Protein AF-A0A6M4CAQ2-F1 (afdb_monomer)

Secondary structure (DSSP, 8-state):
-HHHHHHTT--HHHHHHHHHHTT-BPPPPP---TTSPPHHHHHHHHHHHHTT--HHHHHHHTT--HHHHHHHHHHTT-TTT--HHHHHHHHHHHTS-SS-SB-

Mean predicted aligned error: 6.83 Å

Nearest PDB structures (foldseek):
  1pdn-assembly1_C  TM=7.098E-01  e=1.375E+00  Drosophila melanogaster
  5z4z-assembly1_A  TM=4.941E-01  e=5.042E-01  unclassified
  3qp6-assembly1_A-2  TM=3.871E-01  e=3.923E-01  Chromobacterium violaceum
  3tgn-assembly1_B  TM=3.703E-01  e=4.448E-01  Streptococcus pneumoniae D39
  5yhz-assembly1_A-2  TM=4.255E-01  e=2.134E+00  Lactococcus lactis subsp. lactis Il1403

Structure (mmCIF, N/CA/C/O backbone):
data_AF-A0A6M4CAQ2-F1
#
_entry.id   AF-A0A6M4CAQ2-F1
#
loop_
_atom_site.group_PDB
_atom_site.id
_atom_site.type_symbol
_atom_site.label_atom_id
_atom_site.label_alt_id
_atom_site.label_comp_id
_atom_site.label_asym_id
_atom_site.label_entity_id
_atom_site.label_seq_id
_atom_site.pdbx_PDB_ins_code
_atom_site.Cartn_x
_atom_site.Cartn_y
_atom_site.Cartn_z
_atom_site.occupancy
_atom_site.B_iso_or_equiv
_atom_site.auth_seq_id
_atom_site.auth_comp_id
_atom_site.auth_asym_id
_atom_site.auth_atom_id
_atom_site.pdbx_PDB_model_num
ATOM 1 N N . MET A 1 1 ? 22.770 -2.659 -25.067 1.00 75.19 1 MET A N 1
ATOM 2 C CA . MET A 1 1 ? 22.697 -2.332 -26.510 1.00 75.19 1 MET A CA 1
ATOM 3 C C . MET A 1 1 ? 23.783 -2.995 -27.344 1.00 75.19 1 MET A C 1
ATOM 5 O O . MET A 1 1 ? 23.432 -3.593 -28.347 1.00 75.19 1 MET A O 1
ATOM 9 N N . ALA A 1 2 ? 25.057 -2.981 -26.930 1.00 79.50 2 ALA A N 1
ATOM 10 C CA . ALA A 1 2 ? 26.152 -3.589 -27.703 1.00 79.50 2 ALA A CA 1
ATOM 11 C C . ALA A 1 2 ? 25.982 -5.094 -28.008 1.00 79.50 2 ALA A C 1
ATOM 13 O O . ALA A 1 2 ? 26.361 -5.537 -29.084 1.00 79.50 2 ALA A O 1
ATOM 14 N N . PHE A 1 3 ? 25.379 -5.867 -27.096 1.00 88.44 3 PHE A N 1
ATOM 15 C CA . PHE A 1 3 ? 25.149 -7.302 -27.302 1.00 88.44 3 PHE A CA 1
ATOM 16 C C . PHE A 1 3 ? 24.098 -7.575 -28.393 1.00 88.44 3 PHE A C 1
ATOM 18 O O . PHE A 1 3 ? 24.388 -8.269 -29.357 1.00 88.44 3 PHE A O 1
ATOM 25 N N . ILE A 1 4 ? 22.927 -6.928 -28.304 1.00 87.25 4 ILE A N 1
ATOM 26 C CA . ILE A 1 4 ? 21.865 -7.004 -29.327 1.00 87.25 4 ILE A CA 1
ATOM 27 C C . ILE A 1 4 ? 22.399 -6.539 -30.684 1.00 87.25 4 ILE A C 1
ATOM 29 O O . ILE A 1 4 ? 22.179 -7.193 -31.693 1.00 87.25 4 ILE A O 1
ATOM 33 N N . ALA A 1 5 ? 23.136 -5.425 -30.693 1.00 90.50 5 ALA A N 1
ATOM 34 C CA . ALA A 1 5 ? 23.744 -4.854 -31.890 1.00 90.50 5 ALA A CA 1
ATOM 35 C C . ALA A 1 5 ? 24.709 -5.839 -32.576 1.00 90.50 5 ALA A C 1
ATOM 37 O O . ALA A 1 5 ? 24.694 -5.969 -33.799 1.00 90.50 5 ALA A O 1
ATOM 38 N N . LYS A 1 6 ? 25.498 -6.579 -31.786 1.00 92.12 6 LYS A N 1
ATOM 39 C CA . LYS A 1 6 ? 26.391 -7.633 -32.277 1.00 92.12 6 LYS A CA 1
ATOM 40 C C . LYS A 1 6 ? 25.614 -8.809 -32.879 1.00 92.12 6 LYS A C 1
ATOM 42 O O . LYS A 1 6 ? 25.963 -9.227 -33.978 1.00 92.12 6 LYS A O 1
ATOM 47 N N . ASP A 1 7 ? 24.558 -9.280 -32.216 1.00 95.69 7 ASP A N 1
ATOM 48 C CA . AS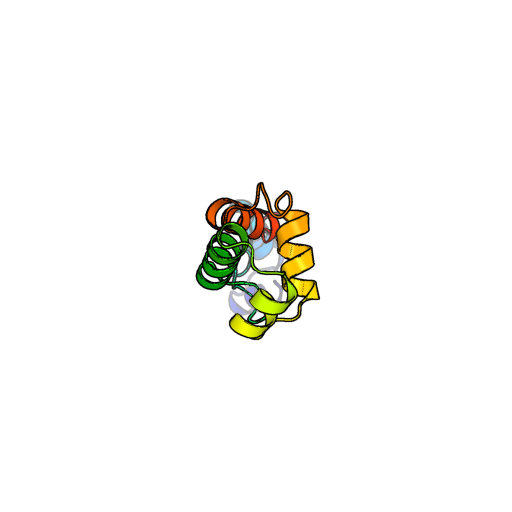P A 1 7 ? 23.725 -10.393 -32.703 1.00 95.69 7 ASP A CA 1
ATOM 49 C C . ASP A 1 7 ? 23.024 -10.071 -34.029 1.0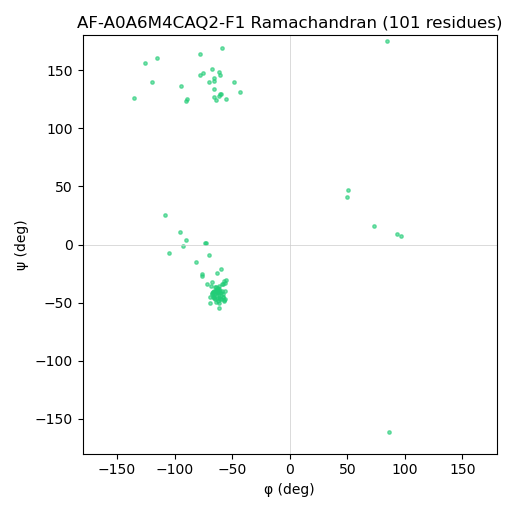0 95.69 7 ASP A C 1
ATOM 51 O O . ASP A 1 7 ? 22.953 -10.918 -34.916 1.00 95.69 7 ASP A O 1
ATOM 55 N N . ILE A 1 8 ? 22.546 -8.834 -34.205 1.00 93.50 8 ILE A N 1
ATOM 56 C CA . ILE A 1 8 ? 21.877 -8.402 -35.445 1.00 93.50 8 ILE A CA 1
ATOM 57 C C . ILE A 1 8 ? 22.842 -7.808 -36.487 1.00 93.50 8 ILE A C 1
ATOM 59 O O . ILE A 1 8 ? 22.394 -7.305 -37.518 1.00 93.50 8 ILE A O 1
ATOM 63 N N . MET A 1 9 ? 24.153 -7.819 -36.214 1.00 92.88 9 MET A N 1
ATOM 64 C CA . MET A 1 9 ? 25.203 -7.220 -37.049 1.00 92.88 9 MET A CA 1
ATOM 65 C C . MET A 1 9 ? 24.922 -5.758 -37.448 1.00 92.88 9 MET A C 1
ATOM 67 O O . MET A 1 9 ? 25.055 -5.365 -38.610 1.00 92.88 9 MET A O 1
ATOM 71 N N . LYS A 1 10 ? 24.520 -4.925 -36.482 1.00 92.88 10 LYS A N 1
ATOM 72 C CA . LYS A 1 10 ? 24.308 -3.481 -36.674 1.00 92.88 10 LYS A CA 1
ATOM 73 C C . LYS A 1 10 ? 25.116 -2.661 -35.668 1.00 92.88 10 LYS A C 1
ATOM 75 O O . LYS A 1 10 ? 25.430 -3.153 -34.587 1.00 92.88 10 LYS A O 1
ATOM 80 N N . PRO A 1 11 ? 25.437 -1.392 -35.973 1.00 93.06 11 PRO A N 1
ATOM 81 C CA . PRO A 1 11 ? 26.019 -0.489 -34.989 1.00 93.06 11 PRO A CA 1
ATOM 82 C C . PRO A 1 11 ? 25.078 -0.276 -33.786 1.00 93.06 11 PRO A C 1
ATOM 84 O O . PRO A 1 11 ? 23.861 -0.182 -33.971 1.00 93.06 11 PRO A O 1
ATOM 87 N N . PRO A 1 12 ? 25.604 -0.107 -32.558 1.00 90.94 12 PRO A N 1
ATOM 88 C CA . PRO A 1 12 ? 24.787 0.155 -31.368 1.00 90.94 12 PRO A CA 1
ATOM 89 C C . PRO A 1 12 ? 23.890 1.395 -31.485 1.00 90.94 12 PRO A C 1
ATOM 91 O O . PRO A 1 12 ? 22.795 1.405 -30.927 1.00 90.94 12 PRO A O 1
ATOM 94 N N . ALA A 1 13 ? 24.328 2.410 -32.239 1.00 91.19 13 ALA A N 1
ATOM 95 C CA . ALA A 1 13 ? 23.555 3.623 -32.505 1.00 91.19 13 ALA A CA 1
ATOM 96 C C . ALA A 1 13 ? 22.249 3.330 -33.261 1.00 91.19 13 ALA A C 1
ATOM 98 O O . ALA A 1 13 ? 21.216 3.902 -32.939 1.00 91.19 13 ALA A O 1
ATOM 99 N N . THR A 1 14 ? 22.262 2.384 -34.206 1.00 92.62 14 THR A N 1
ATOM 100 C CA . THR A 1 14 ? 21.059 1.986 -34.953 1.00 92.62 14 THR A CA 1
ATOM 101 C C . THR A 1 14 ? 20.017 1.355 -34.034 1.00 92.62 14 THR A C 1
ATOM 103 O O . THR A 1 14 ? 18.834 1.653 -34.159 1.00 92.62 14 THR A O 1
ATOM 106 N N . VAL A 1 15 ? 20.451 0.525 -33.078 1.00 90.06 15 VAL A N 1
ATOM 107 C CA . VAL A 1 15 ? 19.556 -0.068 -32.071 1.00 90.06 15 VAL A CA 1
ATOM 108 C C . VAL A 1 15 ? 18.967 1.015 -31.169 1.00 90.06 15 VAL A C 1
ATOM 110 O O . VAL A 1 15 ? 17.773 0.990 -30.892 1.00 90.06 15 VAL A O 1
ATOM 113 N N . TYR A 1 16 ? 19.787 1.980 -30.744 1.00 88.62 16 TYR A N 1
ATOM 114 C CA . TYR A 1 16 ? 19.334 3.099 -29.920 1.00 88.62 16 TYR A CA 1
ATOM 115 C C . TYR A 1 16 ? 18.273 3.942 -30.641 1.00 88.62 16 TYR A C 1
ATOM 117 O O . TYR A 1 16 ? 17.166 4.075 -30.130 1.00 88.62 16 TYR A O 1
ATOM 125 N N . SER A 1 17 ? 18.561 4.430 -31.853 1.00 89.12 17 SER A N 1
ATOM 126 C CA . SER A 1 17 ? 17.620 5.257 -32.622 1.00 89.12 17 SER A CA 1
ATOM 127 C C . SER A 1 17 ? 16.324 4.519 -32.956 1.00 89.12 17 SER A C 1
ATOM 129 O O . SER A 1 17 ? 15.255 5.119 -32.944 1.00 89.12 17 SER A O 1
ATOM 131 N N . PHE A 1 18 ? 16.401 3.212 -33.228 1.00 90.75 18 PHE A N 1
ATOM 132 C CA . PHE A 1 18 ? 15.218 2.390 -33.474 1.00 90.75 18 PHE A CA 1
ATOM 133 C C . PHE A 1 18 ? 14.333 2.277 -32.227 1.00 90.75 18 PHE A C 1
ATOM 135 O O . PHE A 1 18 ? 13.123 2.472 -32.307 1.00 90.75 18 PHE A O 1
ATOM 142 N N . LEU A 1 19 ? 14.931 2.001 -31.063 1.00 88.94 19 LEU A N 1
ATOM 143 C CA . LEU A 1 19 ? 14.190 1.960 -29.805 1.00 88.94 19 LEU A CA 1
ATOM 144 C C . LEU A 1 19 ? 13.597 3.332 -29.478 1.00 88.94 19 LEU A C 1
ATOM 146 O O . LEU A 1 19 ? 12.448 3.396 -29.062 1.00 88.94 19 LEU A O 1
ATOM 150 N N . GLU A 1 20 ? 14.338 4.421 -29.695 1.00 86.94 20 GLU A N 1
ATOM 151 C CA . GLU A 1 20 ? 13.879 5.785 -29.402 1.00 86.94 20 GLU A CA 1
ATOM 152 C C . GLU A 1 20 ? 12.670 6.158 -30.248 1.00 86.94 20 GLU A C 1
ATOM 154 O O . GLU A 1 20 ? 11.655 6.612 -29.720 1.00 86.94 20 GLU A O 1
ATOM 159 N N . TYR A 1 21 ? 12.741 5.855 -31.543 1.00 89.19 21 TYR A N 1
ATOM 160 C CA . TYR A 1 21 ? 11.644 6.058 -32.479 1.00 89.19 21 TYR A CA 1
ATOM 161 C C . TYR A 1 21 ? 10.370 5.299 -32.071 1.00 89.19 21 TYR A C 1
ATOM 163 O O . TYR A 1 21 ? 9.262 5.796 -32.265 1.00 89.19 21 TYR A O 1
ATOM 171 N N . HIS A 1 22 ? 10.516 4.121 -31.457 1.00 87.75 22 HIS A N 1
ATOM 172 C CA . HIS A 1 22 ? 9.401 3.283 -31.008 1.00 87.75 22 HIS A CA 1
ATOM 173 C C . HIS A 1 22 ? 9.008 3.467 -29.529 1.00 87.75 22 HIS A C 1
ATOM 175 O O . HIS A 1 22 ? 8.180 2.710 -29.023 1.00 87.75 22 HIS A O 1
ATOM 181 N N . GLY A 1 23 ? 9.531 4.488 -28.840 1.00 82.44 23 GLY A N 1
ATOM 182 C CA . GLY A 1 23 ? 9.123 4.839 -27.470 1.00 82.44 23 GLY A CA 1
ATOM 183 C C . GLY A 1 23 ? 9.962 4.215 -26.346 1.00 82.44 23 GLY A C 1
ATOM 184 O O . GLY A 1 23 ? 9.626 4.364 -25.171 1.00 82.44 23 GLY A O 1
ATOM 185 N N . GLY A 1 24 ? 11.073 3.568 -26.688 1.00 86.06 24 GLY A N 1
ATOM 186 C CA . GLY A 1 24 ? 12.073 3.050 -25.762 1.00 86.06 24 GLY A CA 1
ATOM 187 C C . GLY A 1 24 ? 11.783 1.657 -25.225 1.00 86.06 24 GLY A C 1
ATOM 188 O O . GLY A 1 24 ? 11.040 0.869 -25.807 1.00 86.06 24 GLY A O 1
ATOM 189 N N . ILE A 1 25 ? 12.436 1.327 -24.113 1.00 83.69 25 ILE A N 1
ATOM 190 C CA . ILE A 1 25 ? 12.289 0.030 -23.458 1.00 83.69 25 ILE A CA 1
ATOM 191 C C . ILE A 1 25 ? 11.154 0.122 -22.444 1.00 83.69 25 ILE A C 1
ATOM 193 O O . ILE A 1 25 ? 11.181 0.950 -21.521 1.00 83.69 25 ILE A O 1
ATOM 197 N N . GLU A 1 26 ? 10.169 -0.760 -22.600 1.00 77.06 26 GLU A N 1
ATOM 198 C CA . GLU A 1 26 ? 9.095 -0.905 -21.627 1.00 77.06 26 GLU A CA 1
ATOM 199 C C . GLU A 1 26 ? 9.666 -1.312 -20.254 1.00 77.06 26 GLU A C 1
ATOM 201 O O . GLU A 1 26 ? 10.460 -2.252 -20.161 1.00 77.06 26 GLU A O 1
ATOM 206 N N . PRO A 1 27 ? 9.301 -0.611 -19.164 1.00 76.56 27 PRO A N 1
ATOM 207 C CA . PRO A 1 27 ? 9.689 -1.014 -17.821 1.00 76.56 27 PRO A CA 1
ATOM 208 C C . PRO A 1 27 ? 9.137 -2.397 -17.463 1.00 76.56 27 PRO A C 1
ATOM 210 O O . PRO A 1 27 ? 8.015 -2.729 -17.836 1.00 76.56 27 PRO A O 1
ATOM 213 N N . ASP A 1 28 ? 9.868 -3.146 -16.635 1.00 76.75 28 ASP A N 1
ATOM 214 C CA . ASP A 1 28 ? 9.408 -4.445 -16.135 1.00 76.75 28 ASP A CA 1
ATOM 215 C C . ASP A 1 28 ? 7.973 -4.407 -15.585 1.00 76.75 28 ASP A C 1
ATOM 217 O O . ASP A 1 28 ? 7.570 -3.484 -14.857 1.00 76.75 28 ASP A O 1
ATOM 221 N N . ILE A 1 29 ? 7.223 -5.475 -15.883 1.00 77.12 29 ILE A N 1
ATOM 222 C CA . ILE A 1 29 ? 5.856 -5.668 -15.396 1.00 77.12 29 ILE A CA 1
ATOM 223 C C . ILE A 1 29 ? 5.856 -5.583 -13.869 1.00 77.12 29 ILE A C 1
ATOM 225 O O . ILE A 1 29 ? 6.561 -6.312 -13.165 1.00 77.12 29 ILE A O 1
ATOM 229 N N . ARG A 1 30 ? 5.018 -4.691 -13.341 1.00 75.69 30 ARG A N 1
ATOM 230 C CA . ARG A 1 30 ? 4.939 -4.422 -11.904 1.00 75.69 30 ARG A CA 1
ATOM 231 C C . ARG A 1 30 ? 4.431 -5.649 -11.158 1.00 75.69 30 ARG A C 1
ATOM 233 O O . ARG A 1 30 ? 3.343 -6.147 -11.434 1.00 75.69 30 ARG A O 1
ATOM 240 N N . ARG A 1 31 ? 5.179 -6.072 -10.140 1.00 81.62 31 ARG A N 1
ATOM 241 C CA . ARG A 1 31 ? 4.770 -7.126 -9.205 1.00 81.62 31 ARG A CA 1
ATOM 242 C C . ARG A 1 31 ? 4.727 -6.572 -7.788 1.00 81.62 31 ARG A C 1
ATOM 244 O O . ARG A 1 31 ? 5.590 -5.786 -7.397 1.00 81.62 31 ARG A O 1
ATOM 251 N N . ARG A 1 32 ? 3.714 -6.976 -7.019 1.00 80.88 32 ARG A N 1
ATOM 252 C CA . ARG A 1 32 ? 3.661 -6.676 -5.582 1.00 80.88 32 ARG A CA 1
ATOM 253 C C . ARG A 1 32 ? 4.783 -7.400 -4.866 1.00 80.88 32 ARG A C 1
ATOM 255 O O . ARG A 1 32 ? 5.092 -8.543 -5.200 1.00 80.88 32 ARG A O 1
ATOM 262 N N . LYS A 1 33 ? 5.358 -6.756 -3.853 1.00 83.81 33 LYS A N 1
ATOM 263 C CA . LYS A 1 33 ? 6.273 -7.451 -2.94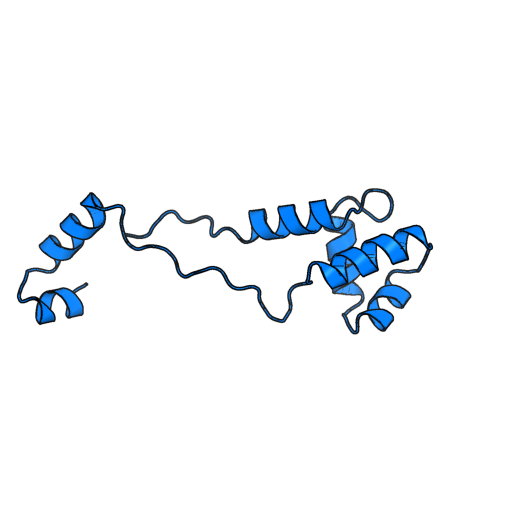9 1.00 83.81 33 LYS A CA 1
ATOM 264 C C . LYS A 1 33 ? 5.462 -8.328 -1.999 1.00 83.81 33 LYS A C 1
ATOM 266 O O . LYS A 1 33 ? 4.375 -7.942 -1.582 1.00 83.81 33 LYS A O 1
ATOM 271 N N . ALA A 1 34 ? 6.019 -9.464 -1.586 1.00 82.81 34 ALA A N 1
ATOM 272 C CA . ALA A 1 34 ? 5.387 -10.348 -0.597 1.00 82.81 34 ALA A CA 1
ATOM 273 C C . ALA A 1 34 ? 5.135 -9.659 0.766 1.00 82.81 34 ALA A C 1
ATOM 275 O O . ALA A 1 34 ? 4.290 -10.072 1.561 1.00 82.81 34 ALA A O 1
ATOM 276 N N . THR A 1 35 ? 5.870 -8.582 1.042 1.00 85.06 35 THR A N 1
ATOM 277 C CA . THR A 1 35 ? 5.727 -7.760 2.246 1.00 85.06 35 THR A CA 1
ATOM 278 C C . THR A 1 35 ? 4.594 -6.738 2.166 1.00 85.06 35 THR A C 1
ATOM 280 O O . THR A 1 35 ? 4.244 -6.162 3.195 1.00 85.06 35 THR A O 1
ATOM 283 N N . ASP A 1 36 ? 4.056 -6.470 0.973 1.00 89.00 36 ASP A N 1
ATOM 284 C CA . ASP A 1 36 ? 2.993 -5.485 0.795 1.00 89.00 36 ASP A CA 1
ATOM 285 C C . ASP A 1 36 ? 1.648 -6.061 1.235 1.00 89.00 36 ASP A C 1
ATOM 287 O O . ASP A 1 36 ? 1.363 -7.242 1.036 1.00 89.00 36 ASP A O 1
ATOM 291 N N . LEU A 1 37 ? 0.799 -5.198 1.798 1.00 92.56 37 LEU A N 1
ATOM 292 C CA . LEU A 1 37 ? -0.574 -5.572 2.113 1.00 92.56 37 LEU A CA 1
ATOM 293 C C . LEU A 1 37 ? -1.352 -5.843 0.820 1.00 92.56 37 LEU A C 1
ATOM 295 O O . LEU A 1 37 ? -1.315 -5.067 -0.145 1.00 92.56 37 LEU A O 1
ATOM 299 N N . THR A 1 38 ? -2.081 -6.945 0.827 1.00 92.81 38 THR A N 1
ATOM 300 C CA . THR A 1 38 ? -3.051 -7.334 -0.193 1.00 92.81 38 THR A CA 1
ATOM 301 C C . THR A 1 38 ? -4.357 -6.558 -0.025 1.00 92.81 38 THR A C 1
ATOM 303 O O . THR A 1 38 ? -4.624 -5.971 1.028 1.00 92.81 38 THR A O 1
ATOM 306 N N . LEU A 1 39 ? -5.200 -6.565 -1.061 1.00 93.31 39 LEU A N 1
ATOM 307 C CA . LEU A 1 39 ? -6.541 -5.986 -0.972 1.00 93.31 39 LEU A CA 1
ATOM 308 C C . LEU A 1 39 ? -7.357 -6.640 0.154 1.00 93.31 39 LEU A C 1
ATOM 310 O O . LEU A 1 39 ? -7.988 -5.938 0.938 1.00 93.31 39 LEU A O 1
ATOM 314 N N . GLN A 1 40 ? -7.276 -7.965 0.283 1.00 94.44 40 GLN A N 1
ATOM 315 C CA . GLN A 1 40 ? -7.985 -8.718 1.317 1.00 94.44 40 GLN A CA 1
ATOM 316 C C . GLN A 1 40 ? -7.547 -8.303 2.728 1.00 94.44 40 GLN A C 1
ATOM 318 O O . GLN A 1 40 ? -8.383 -8.039 3.589 1.00 94.44 40 GLN A O 1
ATOM 323 N N . GLU A 1 41 ? -6.239 -8.162 2.965 1.00 95.06 41 GLU A N 1
ATOM 324 C CA . GLU A 1 41 ? -5.730 -7.658 4.245 1.00 95.06 41 GLU A CA 1
ATOM 325 C C . GLU A 1 41 ? -6.209 -6.223 4.513 1.00 95.06 41 GLU A C 1
ATOM 327 O O . GLU A 1 41 ? -6.606 -5.904 5.635 1.00 95.06 41 GLU A O 1
ATOM 332 N N . ARG A 1 42 ? -6.239 -5.356 3.490 1.00 95.94 42 ARG A N 1
ATOM 333 C CA . ARG A 1 42 ? -6.772 -3.989 3.615 1.00 95.94 42 ARG A CA 1
ATOM 334 C C . ARG A 1 42 ? -8.262 -3.971 3.951 1.00 95.94 42 ARG A C 1
ATOM 336 O O . ARG A 1 42 ? -8.681 -3.121 4.738 1.00 95.94 42 ARG A O 1
ATOM 343 N N . GLU A 1 43 ? -9.056 -4.876 3.388 1.00 96.75 43 GLU A N 1
ATOM 344 C CA . GLU A 1 43 ? -10.477 -5.027 3.718 1.00 96.75 43 GLU A CA 1
ATOM 345 C C . GLU A 1 43 ? -10.684 -5.503 5.151 1.00 96.75 43 GLU A C 1
ATOM 347 O O . GLU A 1 43 ? -11.502 -4.923 5.868 1.00 96.75 43 GLU A O 1
ATOM 352 N N . CYS A 1 44 ? -9.898 -6.482 5.604 1.00 96.81 44 CYS A N 1
ATOM 353 C CA . CYS A 1 44 ? -9.905 -6.913 6.998 1.00 96.81 44 CYS A CA 1
ATOM 354 C C . CYS A 1 44 ? -9.581 -5.753 7.946 1.00 96.81 44 CYS A C 1
ATOM 356 O O . CYS A 1 44 ? -10.311 -5.550 8.914 1.00 96.81 44 CYS A O 1
ATOM 358 N N . ILE A 1 45 ? -8.561 -4.937 7.640 1.00 96.12 45 ILE A N 1
ATOM 359 C CA . ILE A 1 45 ? -8.259 -3.719 8.413 1.00 96.12 45 ILE A CA 1
ATOM 360 C C . ILE A 1 45 ? -9.482 -2.795 8.440 1.00 96.12 45 ILE A C 1
ATOM 362 O O . ILE A 1 45 ? -9.876 -2.337 9.507 1.00 96.12 45 ILE A O 1
ATOM 366 N N . SER A 1 46 ? -10.115 -2.545 7.290 1.00 96.19 46 SER A N 1
ATOM 367 C CA . SER A 1 46 ? -11.276 -1.652 7.205 1.00 96.19 46 SER A CA 1
ATOM 368 C C . SER A 1 46 ? -12.443 -2.133 8.066 1.00 96.19 46 SER A C 1
ATOM 370 O O . SER A 1 46 ? -13.021 -1.336 8.799 1.00 96.19 46 SER A O 1
ATOM 372 N N . ARG A 1 47 ? -12.786 -3.424 8.002 1.00 96.44 47 ARG A N 1
ATOM 373 C CA . ARG A 1 47 ? -13.874 -4.004 8.804 1.00 96.44 47 ARG A CA 1
ATOM 374 C C . ARG A 1 47 ? -13.535 -3.997 10.289 1.00 96.44 47 ARG A C 1
ATOM 376 O O . ARG A 1 47 ? -14.380 -3.655 11.108 1.00 96.44 47 ARG A O 1
ATOM 383 N N . ALA A 1 48 ? -12.293 -4.321 10.633 1.00 96.00 48 ALA A N 1
ATOM 384 C CA . ALA A 1 48 ? -11.862 -4.376 12.018 1.00 96.00 48 ALA A CA 1
ATOM 385 C C . ALA A 1 48 ? -11.817 -2.990 12.681 1.00 96.00 48 ALA A C 1
ATOM 387 O O . ALA A 1 48 ? -12.180 -2.860 13.847 1.00 96.00 48 ALA A O 1
ATOM 388 N N . LEU A 1 49 ? -11.449 -1.944 11.933 1.00 95.69 49 LEU A N 1
ATOM 389 C CA . LEU A 1 49 ? -11.537 -0.561 12.408 1.00 95.69 49 LEU A CA 1
ATOM 390 C C . LEU A 1 49 ? -12.985 -0.145 12.688 1.00 95.69 49 LEU A C 1
ATOM 392 O O . LEU A 1 49 ? -13.246 0.477 13.714 1.00 95.69 49 LEU A O 1
ATOM 396 N N . VAL A 1 50 ? -13.92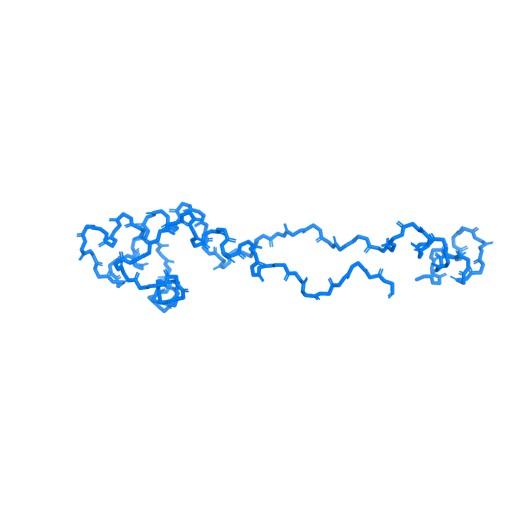8 -0.520 11.816 1.00 95.00 50 VAL A N 1
ATOM 397 C CA . VAL A 1 50 ? -15.366 -0.274 12.037 1.00 95.00 50 VAL A CA 1
ATOM 398 C C . VAL A 1 50 ? -15.877 -1.043 13.258 1.00 95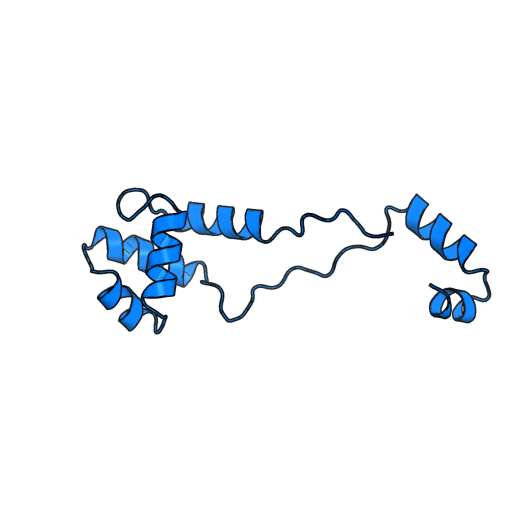.00 50 VAL A C 1
ATOM 400 O O . VAL A 1 50 ? -16.670 -0.510 14.024 1.00 95.00 50 VAL A O 1
ATOM 403 N N . ALA A 1 51 ? -15.372 -2.255 13.488 1.00 94.75 51 ALA A N 1
ATOM 404 C CA . ALA A 1 51 ? -15.671 -3.050 14.677 1.00 94.75 51 ALA A CA 1
ATOM 405 C C . ALA A 1 51 ? -14.999 -2.530 15.970 1.00 94.75 51 ALA A C 1
ATOM 407 O O . ALA A 1 51 ? -15.131 -3.158 17.016 1.00 94.75 51 ALA A O 1
ATOM 408 N N . GLY A 1 52 ? -14.251 -1.420 15.920 1.00 94.69 52 GLY A N 1
ATOM 409 C CA . GLY A 1 52 ? -13.594 -0.830 17.091 1.00 94.69 52 GLY A CA 1
ATOM 410 C C . GLY A 1 52 ? -12.372 -1.605 17.598 1.00 94.69 52 GLY A C 1
ATOM 411 O O . GLY A 1 52 ? -11.917 -1.381 18.720 1.00 94.69 52 GLY A O 1
ATOM 412 N N . LEU A 1 53 ? -11.812 -2.517 16.797 1.00 95.62 53 LEU A N 1
ATOM 413 C CA . LEU A 1 53 ? -10.630 -3.287 17.184 1.00 95.62 53 LEU A CA 1
ATOM 414 C C . LEU A 1 53 ? -9.379 -2.400 17.223 1.00 95.62 53 LEU A C 1
ATOM 416 O O . LEU A 1 53 ? -9.124 -1.584 16.336 1.00 95.62 53 LEU A O 1
ATOM 420 N N . SER A 1 54 ? -8.536 -2.614 18.237 1.00 95.44 54 SER A N 1
ATOM 421 C CA . SER A 1 54 ? -7.241 -1.932 18.324 1.00 95.44 54 SER A CA 1
ATOM 422 C C . SER A 1 54 ? -6.289 -2.388 17.213 1.00 95.44 54 SER A C 1
ATOM 424 O O . SER A 1 54 ? -6.292 -3.551 16.811 1.00 95.44 54 SER A O 1
ATOM 426 N N . LEU A 1 55 ? -5.372 -1.514 16.784 1.00 94.75 55 LEU A N 1
ATOM 427 C CA . LEU A 1 55 ? -4.374 -1.837 15.750 1.00 94.75 55 LEU A CA 1
ATOM 428 C C . LEU A 1 55 ? -3.534 -3.087 16.087 1.00 94.75 55 LEU A C 1
ATOM 430 O O . LEU A 1 55 ? -3.131 -3.819 15.187 1.00 94.75 55 LEU A O 1
ATOM 434 N N . ARG A 1 56 ? -3.299 -3.355 17.382 1.00 96.25 56 ARG A N 1
ATOM 435 C CA . ARG A 1 56 ? -2.598 -4.559 17.863 1.00 96.25 56 ARG A CA 1
ATOM 436 C C . ARG A 1 56 ? -3.437 -5.832 17.720 1.00 96.25 56 ARG A C 1
ATOM 438 O O . ARG A 1 56 ? -2.880 -6.901 17.494 1.00 96.25 56 ARG A O 1
ATOM 445 N N . ALA A 1 57 ? -4.757 -5.743 17.870 1.00 96.31 57 ALA A N 1
ATOM 446 C CA . ALA A 1 57 ? -5.644 -6.881 17.641 1.00 96.31 57 ALA A CA 1
ATOM 447 C C . ALA A 1 57 ? -5.688 -7.235 16.148 1.00 96.31 57 ALA A C 1
ATOM 449 O O . ALA A 1 57 ? -5.492 -8.393 15.784 1.00 96.31 57 ALA A O 1
ATOM 450 N N . ILE A 1 58 ? -5.816 -6.221 15.287 1.00 96.12 58 ILE A N 1
ATOM 451 C CA . ILE A 1 58 ? -5.808 -6.394 13.827 1.00 96.12 58 ILE A CA 1
ATOM 452 C C . ILE A 1 58 ? -4.477 -7.004 13.361 1.00 96.12 58 ILE A C 1
ATOM 454 O O . ILE A 1 58 ? -4.452 -7.893 12.513 1.00 96.12 58 ILE A O 1
ATOM 458 N N . SER A 1 59 ? -3.354 -6.577 13.947 1.00 95.88 59 SER A N 1
ATOM 459 C CA . SER A 1 59 ? -2.032 -7.076 13.558 1.00 95.88 59 SER A CA 1
ATOM 460 C C . SER A 1 59 ? -1.846 -8.557 13.865 1.00 95.88 59 SER A C 1
ATOM 462 O O . SER A 1 59 ? -1.244 -9.270 13.067 1.00 95.88 59 SER A O 1
ATOM 464 N N . ARG A 1 60 ? -2.407 -9.028 14.986 1.00 96.12 60 ARG A N 1
ATOM 465 C CA . ARG A 1 60 ? -2.422 -10.454 15.337 1.00 96.12 60 ARG A CA 1
ATOM 466 C C . ARG A 1 60 ? -3.305 -11.258 14.385 1.00 96.12 60 ARG A C 1
ATOM 468 O O . ARG A 1 60 ? -2.878 -12.310 13.941 1.00 96.12 60 ARG A O 1
ATOM 475 N N . GLN A 1 61 ? -4.485 -10.747 14.021 1.00 94.75 61 GLN A 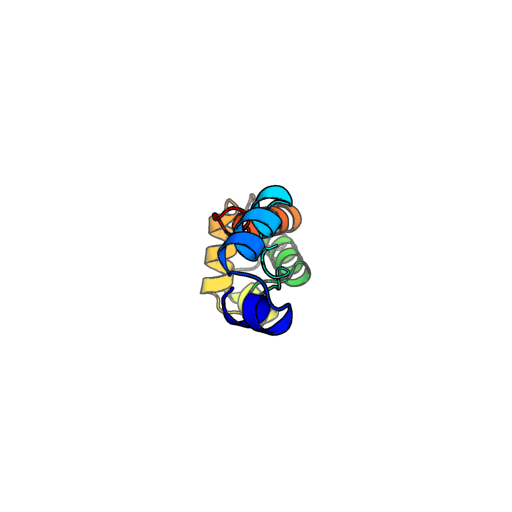N 1
ATOM 476 C CA . GLN A 1 61 ? -5.381 -11.428 13.074 1.00 94.75 61 GLN A CA 1
ATOM 477 C C . GLN A 1 61 ? -4.752 -11.609 11.688 1.00 94.75 61 GLN A C 1
ATOM 479 O O . GLN A 1 61 ? -4.948 -12.638 11.052 1.00 94.75 61 GLN A O 1
ATOM 484 N N . LEU A 1 62 ? -3.991 -10.617 11.223 1.00 93.56 62 LEU A N 1
ATOM 485 C CA . LEU A 1 62 ? -3.365 -10.638 9.899 1.00 93.56 62 LEU A CA 1
ATOM 486 C C . LEU A 1 62 ? -1.943 -11.211 9.897 1.00 93.56 62 LEU A C 1
ATOM 488 O O . LEU A 1 62 ? -1.318 -11.251 8.843 1.00 93.56 62 LEU A O 1
ATOM 492 N N . ASN A 1 63 ? -1.403 -11.612 11.054 1.00 94.25 63 ASN A N 1
ATOM 493 C CA . ASN A 1 63 ? 0.006 -11.994 11.206 1.00 94.25 63 ASN A CA 1
ATOM 494 C C . ASN A 1 63 ? 0.978 -10.958 10.606 1.00 94.25 63 ASN A C 1
ATOM 496 O O . ASN A 1 63 ? 1.984 -11.287 9.976 1.00 94.25 63 ASN A O 1
ATOM 500 N N . ARG A 1 64 ? 0.678 -9.668 10.803 1.00 94.50 64 ARG A N 1
ATOM 501 C CA . ARG A 1 64 ? 1.513 -8.543 10.357 1.00 94.50 64 ARG A CA 1
ATOM 502 C C . ARG A 1 64 ? 2.043 -7.760 11.546 1.00 94.50 64 ARG A C 1
ATOM 504 O O . ARG A 1 64 ? 1.500 -7.812 12.646 1.00 94.50 64 ARG A O 1
ATOM 511 N N . SER A 1 65 ? 3.103 -6.981 11.329 1.00 94.81 65 SER A N 1
ATOM 512 C CA . SER A 1 65 ? 3.623 -6.125 12.397 1.00 94.81 65 SER A CA 1
ATOM 513 C C . SER A 1 65 ? 2.599 -5.030 12.759 1.00 94.81 65 SER A C 1
ATOM 515 O O . SER A 1 65 ? 1.997 -4.436 11.854 1.00 94.81 65 SER A O 1
ATOM 517 N N . PRO A 1 66 ? 2.429 -4.677 14.050 1.00 95.56 66 PRO A N 1
ATOM 518 C CA . PRO A 1 66 ? 1.571 -3.560 14.452 1.00 95.56 66 PRO A CA 1
ATOM 519 C C . PRO A 1 66 ? 1.970 -2.242 13.775 1.00 95.56 66 PRO A C 1
ATOM 521 O O . PRO A 1 66 ? 1.121 -1.416 13.440 1.00 95.56 66 PRO A O 1
ATOM 524 N N . SER A 1 67 ? 3.272 -2.062 13.524 1.00 95.81 67 SER A N 1
ATOM 525 C CA . SER A 1 67 ? 3.800 -0.880 12.844 1.00 95.81 67 SER A CA 1
ATOM 526 C C . SER A 1 67 ? 3.379 -0.807 11.374 1.00 95.81 67 SER A C 1
ATOM 528 O O . SER A 1 67 ? 3.156 0.289 10.866 1.00 95.81 67 SER A O 1
ATOM 530 N N . THR A 1 68 ? 3.213 -1.950 10.701 1.00 95.19 68 THR A N 1
ATOM 531 C CA . THR A 1 68 ? 2.722 -2.019 9.318 1.00 95.19 68 THR A CA 1
ATOM 532 C C . THR A 1 68 ? 1.296 -1.491 9.252 1.00 95.19 68 THR A C 1
ATOM 534 O O . THR A 1 68 ? 1.011 -0.600 8.456 1.00 95.19 68 THR A O 1
ATOM 537 N N . ILE A 1 69 ? 0.427 -1.981 10.140 1.00 95.69 69 ILE A N 1
ATOM 538 C CA . ILE A 1 69 ? -0.980 -1.570 10.174 1.00 95.69 69 ILE A CA 1
ATOM 539 C C . ILE A 1 69 ? -1.109 -0.104 10.585 1.00 95.69 69 ILE A C 1
ATOM 541 O O . ILE A 1 69 ? -1.813 0.651 9.925 1.00 95.69 69 ILE A O 1
ATOM 545 N N . SER A 1 70 ? -0.382 0.331 11.617 1.00 96.19 70 SER A N 1
ATOM 546 C CA . SER A 1 70 ? -0.397 1.733 12.051 1.00 96.19 70 SER A CA 1
ATOM 547 C C . SER A 1 70 ? 0.007 2.692 10.927 1.00 96.19 70 SER A C 1
ATOM 549 O O . SER A 1 70 ? -0.713 3.649 10.633 1.00 96.19 70 SER A O 1
ATOM 551 N N . ARG A 1 71 ? 1.113 2.401 10.226 1.00 95.62 71 ARG A N 1
ATOM 552 C CA . ARG A 1 71 ? 1.558 3.216 9.087 1.00 95.62 71 ARG A CA 1
ATOM 553 C C . ARG A 1 71 ? 0.553 3.186 7.937 1.00 95.62 71 ARG A C 1
ATOM 555 O O . ARG A 1 71 ? 0.352 4.216 7.303 1.00 95.62 71 ARG A O 1
ATOM 562 N N . GLU A 1 72 ? -0.065 2.043 7.651 1.00 95.56 72 GLU A N 1
ATOM 563 C CA . GLU A 1 72 ? -1.090 1.938 6.606 1.00 95.56 72 GLU A CA 1
ATOM 564 C C . GLU A 1 72 ? -2.309 2.807 6.928 1.00 95.56 72 GLU A C 1
ATOM 566 O O . GLU A 1 72 ? -2.742 3.601 6.094 1.00 95.56 72 GLU A O 1
ATOM 571 N N . VAL A 1 73 ? -2.830 2.714 8.152 1.00 95.50 73 VAL A N 1
ATOM 572 C CA . VAL A 1 73 ? -4.004 3.481 8.584 1.00 95.50 73 VAL A CA 1
ATOM 573 C C . VAL A 1 73 ? -3.694 4.977 8.614 1.00 95.50 73 VAL A C 1
ATOM 575 O O . VAL A 1 73 ? -4.450 5.772 8.062 1.00 95.50 73 VAL A O 1
ATOM 578 N N . SER A 1 74 ? -2.549 5.367 9.180 1.00 95.31 74 SER A N 1
ATOM 579 C CA . SER A 1 74 ? -2.101 6.764 9.234 1.00 95.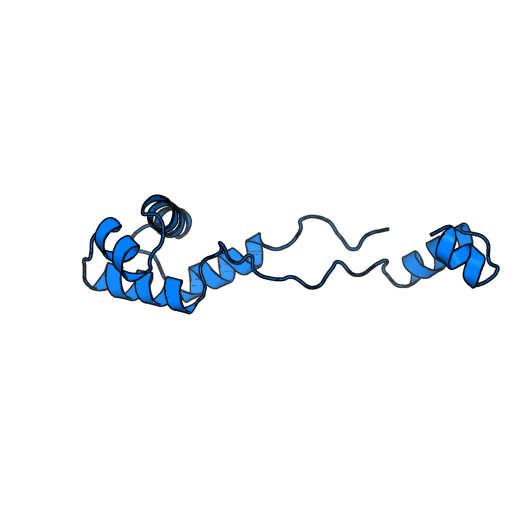31 74 SER A CA 1
ATOM 580 C C . SER A 1 74 ? -1.936 7.377 7.837 1.00 95.31 74 SER A C 1
ATOM 582 O O . SER A 1 74 ? -2.472 8.453 7.571 1.00 95.31 74 SER A O 1
ATOM 584 N N . ARG A 1 75 ? -1.283 6.672 6.900 1.00 94.25 75 ARG A N 1
ATOM 585 C CA . ARG A 1 75 ? -1.084 7.156 5.519 1.00 94.25 75 ARG A CA 1
ATOM 586 C C . ARG A 1 75 ? -2.382 7.347 4.736 1.00 94.25 75 ARG A C 1
ATOM 588 O O . ARG A 1 75 ? -2.377 8.106 3.771 1.00 94.25 75 ARG A O 1
ATOM 595 N N . ASN A 1 76 ? -3.448 6.645 5.112 1.00 95.00 76 ASN A N 1
ATOM 596 C CA . ASN A 1 76 ? -4.729 6.637 4.408 1.00 95.00 76 ASN A CA 1
ATOM 597 C C . ASN A 1 76 ? -5.831 7.397 5.175 1.00 95.00 76 ASN A C 1
ATOM 599 O O . ASN A 1 76 ? -7.015 7.125 4.993 1.00 95.00 76 ASN A O 1
ATOM 603 N N . GLY A 1 77 ? -5.449 8.361 6.021 1.00 91.56 77 GLY A N 1
ATOM 604 C CA . GLY A 1 77 ? -6.382 9.303 6.653 1.00 91.56 77 GLY A CA 1
ATOM 605 C C . GLY A 1 77 ? -6.840 8.937 8.068 1.00 91.56 77 GLY A C 1
ATOM 606 O O . GLY A 1 77 ? -7.704 9.622 8.614 1.00 91.56 77 GLY A O 1
ATOM 607 N N . GLY A 1 78 ? -6.258 7.904 8.681 1.00 93.81 78 GLY A N 1
ATOM 608 C CA . GLY A 1 78 ? -6.567 7.482 10.047 1.00 93.81 78 GLY A CA 1
ATOM 609 C C . GLY A 1 78 ? -7.781 6.554 10.147 1.00 93.81 78 GLY A C 1
ATOM 610 O O . GLY A 1 78 ? -8.467 6.291 9.163 1.00 93.81 78 GLY A O 1
ATOM 611 N N . ALA A 1 79 ? -8.057 6.059 11.358 1.00 91.44 79 ALA A N 1
ATOM 612 C CA . ALA A 1 79 ? -9.052 5.009 11.599 1.00 91.44 79 ALA A CA 1
ATOM 613 C C . ALA A 1 79 ? -10.460 5.354 11.077 1.00 91.44 79 ALA A C 1
ATOM 615 O O . ALA A 1 79 ? -11.115 4.504 10.484 1.00 91.44 79 ALA A O 1
ATOM 616 N N . HIS A 1 80 ? -10.898 6.607 11.234 1.00 91.31 80 HIS A N 1
ATOM 617 C CA . HIS A 1 80 ? -12.243 7.044 10.838 1.00 91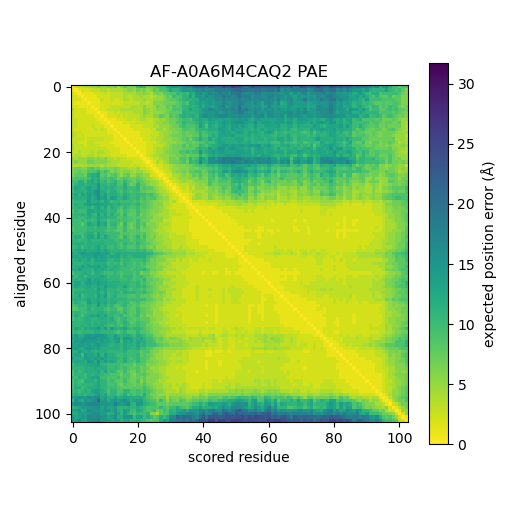.31 80 HIS A CA 1
ATOM 618 C C . HIS A 1 80 ? -12.423 7.243 9.326 1.00 91.31 80 HIS A C 1
ATOM 620 O O . HIS A 1 80 ? -13.538 7.135 8.821 1.00 91.31 80 HIS A O 1
ATOM 626 N N . LYS A 1 81 ? -11.345 7.553 8.594 1.00 93.56 81 LYS A N 1
ATOM 627 C CA . LYS A 1 81 ? -11.395 7.825 7.144 1.00 93.56 81 LYS A CA 1
ATOM 628 C C . LYS A 1 81 ? -10.857 6.671 6.302 1.00 93.56 81 LYS A C 1
ATOM 630 O O . LYS A 1 81 ? -10.967 6.710 5.078 1.00 93.56 81 LYS A O 1
ATOM 635 N N . TYR A 1 82 ? -10.287 5.652 6.941 1.00 95.50 82 TYR A N 1
ATOM 636 C CA . TYR A 1 82 ? -9.687 4.521 6.257 1.00 95.50 82 TYR A CA 1
ATOM 637 C C . TYR A 1 82 ? -10.720 3.758 5.421 1.00 95.50 82 TYR A C 1
ATOM 639 O O . TYR A 1 82 ? -11.762 3.337 5.922 1.00 95.50 82 TYR A O 1
ATOM 647 N N . ARG A 1 83 ? -10.407 3.545 4.139 1.00 95.94 83 ARG A N 1
ATOM 648 C CA . ARG A 1 83 ? -11.192 2.723 3.210 1.00 95.94 83 ARG A CA 1
ATOM 649 C C . ARG A 1 83 ? -10.251 1.831 2.414 1.00 95.94 83 ARG A C 1
ATOM 651 O O . ARG A 1 83 ? -9.333 2.336 1.768 1.00 95.94 83 ARG A O 1
ATOM 658 N N . ALA A 1 84 ? -10.509 0.523 2.423 1.00 95.25 84 ALA A N 1
ATOM 659 C CA . ALA A 1 84 ? -9.641 -0.472 1.788 1.00 95.25 84 ALA A CA 1
ATOM 660 C C . ALA A 1 84 ? -9.400 -0.191 0.297 1.00 95.25 84 ALA A C 1
ATOM 662 O O . ALA A 1 84 ? -8.255 -0.163 -0.149 1.00 95.25 84 ALA A O 1
ATOM 663 N N . TYR A 1 85 ? -10.470 0.101 -0.448 1.00 94.94 85 TYR A N 1
ATOM 664 C CA . TYR A 1 85 ? -10.396 0.401 -1.877 1.00 94.94 85 TYR A CA 1
ATOM 665 C C . TYR A 1 85 ? -9.539 1.640 -2.182 1.00 94.94 85 TYR A C 1
ATOM 667 O O . TYR A 1 85 ? -8.699 1.614 -3.078 1.00 94.94 85 TYR A O 1
ATOM 675 N N . LEU A 1 86 ? -9.696 2.721 -1.409 1.00 95.06 86 LEU A N 1
ATOM 676 C CA . LEU A 1 86 ? -8.897 3.934 -1.604 1.00 95.06 86 LEU A CA 1
ATOM 677 C C . LEU A 1 86 ? -7.424 3.690 -1.262 1.00 95.06 86 LEU A C 1
ATOM 679 O O . LEU A 1 86 ? -6.546 4.119 -2.009 1.00 95.06 86 LEU A O 1
ATOM 683 N N . ALA A 1 87 ? -7.151 2.965 -0.175 1.00 94.44 87 ALA A N 1
ATOM 684 C CA . ALA A 1 87 ? -5.793 2.590 0.212 1.00 94.44 87 ALA A CA 1
ATOM 685 C C . ALA A 1 87 ? -5.099 1.756 -0.879 1.00 94.44 87 ALA A C 1
ATOM 687 O O . ALA A 1 87 ? -3.944 2.012 -1.218 1.00 94.44 87 ALA A O 1
ATOM 688 N N . GLU A 1 88 ? -5.822 0.811 -1.481 1.00 94.06 88 GLU A N 1
ATOM 689 C CA . GLU A 1 88 ? -5.351 -0.005 -2.600 1.00 94.06 88 GLU A CA 1
ATOM 690 C C . GLU A 1 88 ? -5.007 0.847 -3.833 1.00 94.06 88 GLU A C 1
ATOM 692 O O . GLU A 1 88 ? -3.906 0.747 -4.377 1.00 94.06 88 GLU A O 1
ATOM 697 N N . GLN A 1 89 ? -5.914 1.735 -4.248 1.00 92.25 89 GLN A N 1
ATOM 698 C CA . GLN A 1 89 ? -5.694 2.626 -5.392 1.00 92.25 89 GLN A CA 1
ATOM 699 C C . GLN A 1 89 ? -4.494 3.554 -5.170 1.00 92.25 89 GLN A C 1
ATOM 701 O O . GLN A 1 89 ? -3.663 3.749 -6.062 1.00 92.25 89 GLN A O 1
ATOM 706 N N . LEU A 1 90 ? -4.350 4.097 -3.959 1.00 92.00 90 LEU A N 1
ATOM 707 C CA . LEU A 1 90 ? -3.203 4.922 -3.589 1.00 92.00 90 LEU A CA 1
ATOM 708 C C . LEU A 1 90 ? -1.901 4.118 -3.585 1.00 92.00 90 LEU A C 1
ATOM 710 O O . LEU A 1 90 ? -0.881 4.631 -4.050 1.00 92.00 90 LEU A O 1
ATOM 714 N N . ALA A 1 91 ? -1.919 2.872 -3.106 1.00 90.50 91 ALA A N 1
ATOM 715 C CA . ALA A 1 91 ? -0.762 1.986 -3.152 1.00 90.50 91 ALA A CA 1
ATOM 716 C C . ALA A 1 91 ? -0.337 1.706 -4.601 1.00 90.50 91 ALA A C 1
ATOM 718 O O . ALA A 1 91 ? 0.836 1.869 -4.931 1.00 90.50 91 ALA A O 1
ATOM 719 N N . LEU A 1 92 ? -1.284 1.398 -5.493 1.00 87.81 92 LEU A N 1
ATOM 720 C CA . LEU A 1 92 ? -1.018 1.194 -6.921 1.00 87.81 92 LEU A CA 1
ATOM 721 C C . LEU A 1 92 ? -0.485 2.461 -7.605 1.00 87.81 92 LEU A C 1
ATOM 723 O O . LEU A 1 92 ? 0.432 2.387 -8.425 1.00 87.81 92 LEU A O 1
ATOM 727 N N . LYS A 1 93 ? -1.012 3.638 -7.248 1.00 88.25 93 LYS A N 1
ATOM 728 C CA . LYS A 1 93 ? -0.529 4.925 -7.768 1.00 88.25 93 LYS A CA 1
ATOM 729 C C . LYS A 1 93 ? 0.896 5.231 -7.298 1.00 88.25 93 LYS A C 1
ATOM 731 O O . LYS A 1 93 ? 1.696 5.703 -8.099 1.00 88.25 93 LYS A O 1
ATOM 736 N N . LYS A 1 94 ? 1.222 4.944 -6.034 1.00 85.25 94 LYS A N 1
ATOM 737 C CA . LYS A 1 94 ? 2.558 5.155 -5.442 1.00 85.25 94 LYS A CA 1
ATOM 738 C C . LYS A 1 94 ? 3.582 4.106 -5.871 1.00 85.25 94 LYS A C 1
ATOM 740 O O . LYS A 1 94 ? 4.769 4.400 -5.894 1.00 85.25 94 LYS A O 1
ATOM 745 N N . ALA A 1 95 ? 3.135 2.909 -6.242 1.00 83.19 95 ALA A N 1
ATOM 746 C CA . ALA A 1 95 ? 3.989 1.867 -6.804 1.00 83.19 95 ALA A CA 1
ATOM 747 C C . ALA A 1 95 ? 4.493 2.205 -8.220 1.00 83.19 95 ALA A C 1
ATOM 749 O O . ALA A 1 95 ? 5.348 1.497 -8.754 1.00 83.19 95 ALA A O 1
ATOM 750 N N . LYS A 1 96 ? 3.980 3.272 -8.852 1.00 78.44 96 LYS A N 1
ATOM 751 C CA . LYS A 1 96 ? 4.491 3.747 -10.138 1.00 78.44 96 LYS A CA 1
ATOM 752 C C . LYS A 1 96 ? 5.935 4.219 -9.969 1.00 78.44 96 LYS A C 1
ATOM 754 O O . LYS A 1 96 ? 6.219 5.099 -9.160 1.00 78.44 96 LYS A O 1
ATOM 759 N N . ARG A 1 97 ? 6.844 3.653 -10.769 1.00 73.50 97 ARG A N 1
ATOM 760 C CA . ARG A 1 97 ? 8.209 4.172 -10.892 1.00 73.50 97 ARG A CA 1
ATOM 761 C C . ARG A 1 97 ? 8.115 5.617 -11.408 1.00 73.50 97 ARG A C 1
ATOM 763 O O . ARG A 1 97 ? 7.450 5.831 -12.417 1.00 73.50 97 ARG A O 1
ATOM 770 N N . PRO A 1 98 ? 8.782 6.590 -10.770 1.00 73.69 98 PRO A N 1
ATOM 771 C CA . PRO A 1 98 ? 8.764 7.985 -11.212 1.00 73.69 98 PRO A CA 1
ATOM 772 C C . PRO A 1 98 ? 9.603 8.242 -12.476 1.00 73.69 98 PRO A C 1
ATOM 774 O O . PRO A 1 98 ? 9.702 9.381 -12.910 1.00 73.69 98 PRO A O 1
ATOM 777 N N . LYS A 1 99 ? 10.230 7.209 -13.060 1.00 67.94 99 LYS A N 1
ATOM 778 C CA . LYS A 1 99 ? 11.008 7.324 -14.299 1.00 67.94 99 LYS A CA 1
ATOM 779 C C . LYS A 1 99 ? 10.126 6.963 -15.492 1.00 67.94 99 LYS A C 1
ATOM 781 O O . LYS A 1 99 ? 9.394 5.975 -15.418 1.00 67.94 99 LYS A O 1
ATOM 786 N N . SER A 1 100 ? 10.225 7.751 -16.556 1.00 66.88 100 SER A N 1
ATOM 787 C CA . SER A 1 100 ? 9.656 7.466 -17.874 1.00 66.88 100 SER A CA 1
ATOM 788 C C . SER A 1 100 ? 10.203 6.157 -18.463 1.00 66.88 100 SER A C 1
ATOM 790 O O . SER A 1 100 ? 11.150 5.575 -17.921 1.00 66.88 100 SER A O 1
ATOM 792 N N . PHE A 1 101 ? 9.583 5.697 -19.558 1.00 65.25 101 PHE A N 1
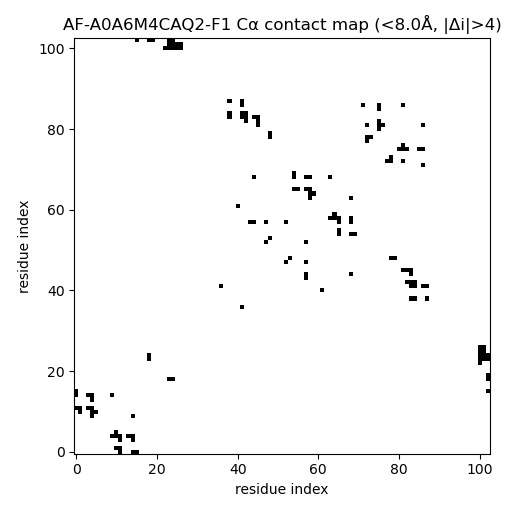ATOM 793 C CA . PHE A 1 101 ? 10.137 4.663 -20.439 1.00 65.25 101 PHE A CA 1
ATOM 794 C C . PHE A 1 101 ? 11.622 4.950 -20.679 1.00 65.25 101 PHE A C 1
ATOM 796 O O . PHE A 1 101 ? 12.004 6.106 -20.877 1.00 65.25 101 PHE A O 1
ATOM 803 N N . ILE A 1 102 ? 12.459 3.926 -20.512 1.00 63.50 102 ILE A N 1
ATOM 804 C CA . ILE A 1 102 ? 13.908 4.109 -20.470 1.00 63.50 102 ILE A CA 1
ATOM 805 C C . ILE A 1 102 ? 14.452 3.997 -21.890 1.00 63.50 102 ILE A C 1
ATOM 807 O O . ILE A 1 102 ? 14.274 2.963 -22.538 1.00 63.50 102 ILE A O 1
ATOM 811 N N . LEU A 1 103 ? 15.172 5.042 -22.290 1.00 58.00 103 LEU A N 1
ATOM 812 C CA . LEU A 1 103 ? 16.384 5.000 -23.103 1.00 58.00 103 LEU A CA 1
ATOM 813 C C . LEU A 1 103 ? 17.454 5.837 -22.408 1.00 58.00 103 LEU A C 1
ATOM 815 O O . LEU A 1 103 ? 17.077 6.871 -21.808 1.00 58.00 103 LEU A O 1
#

pLDDT: mean 89.41, std 8.34, range [58.0, 96.81]

Sequence (103 aa):
MAFIAKDIMKPPATVYSFLEYHGGIEPDIRRRKATDLTLQERECISRALVAGLSLRAISRQLNRSPSTISREVSRNGGAHKYRAYLAEQLALKKAKRPKSFIL

Radius of gyration: 21.53 Å; Cα contacts (8 Å, |Δi|>4): 79; chains: 1; bounding box: 42×21×55 Å

Foldseek 3Di:
DVVVCVVVVHDPVVVVVVQVVVFAADDDDDDDDPLDDDLVLLVLLLVCLVVVHDLVVSCVVVVHDSVNSVVLQVVQPHSVRRDSVSSVVVVVVVSDDPDGRDD

Solvent-accessible surface area (backbone atoms only — not comparable to full-atom values): 6148 Å² total; per-residue (Å²): 100,64,65,63,15,59,76,70,74,46,60,44,64,60,55,50,55,52,34,55,76,70,64,35,44,81,72,79,83,88,73,84,56,92,86,53,83,50,69,67,57,36,40,52,50,38,53,37,43,74,70,68,50,52,60,63,57,53,16,62,76,67,74,46,56,47,65,56,52,49,51,53,34,55,75,40,65,26,75,91,58,42,44,34,70,60,46,47,53,51,49,59,61,66,68,52,71,93,66,72,63,48,124